Protein AF-A0A6V8CDL8-F1 (afdb_monomer)

Mean predicted aligned error: 4.1 Å

Secondary structure (DSSP, 8-state):
--S-------SSHHHHHHHHHHHGGGHHHHHHHTT-------TTT------GGG---

Radius of gyration: 12.62 Å; Cα contacts (8 Å, |Δi|>4): 47; chains: 1; bounding box: 28×34×29 Å

Structure (mmCIF, N/CA/C/O backbone):
data_AF-A0A6V8CDL8-F1
#
_entry.id   AF-A0A6V8CDL8-F1
#
loop_
_atom_site.group_PDB
_atom_site.id
_atom_site.type_symbol
_atom_site.label_atom_id
_atom_site.label_alt_id
_atom_site.label_comp_id
_atom_site.label_asym_id
_atom_site.label_entity_id
_atom_site.label_seq_id
_atom_site.pdbx_PDB_ins_code
_atom_site.Cartn_x
_atom_site.Cartn_y
_atom_site.Cartn_z
_atom_site.occupancy
_atom_site.B_iso_or_equiv
_atom_site.auth_seq_id
_atom_site.auth_comp_id
_atom_site.auth_asym_id
_atom_site.auth_atom_id
_atom_site.pdbx_PDB_model_num
ATOM 1 N N . ARG A 1 1 ? -4.520 19.127 -0.700 1.00 54.16 1 ARG A N 1
ATOM 2 C CA . ARG A 1 1 ? -3.037 19.017 -0.648 1.00 54.16 1 ARG A CA 1
ATOM 3 C C . ARG A 1 1 ? -2.682 18.567 0.766 1.00 54.16 1 ARG A C 1
ATOM 5 O O . ARG A 1 1 ? -3.080 19.272 1.677 1.00 54.16 1 ARG A O 1
ATOM 12 N N . GLY A 1 2 ? -2.049 17.404 0.957 1.00 73.19 2 GLY A N 1
ATOM 13 C CA . GLY A 1 2 ? -1.697 16.876 2.293 1.00 73.19 2 GLY A CA 1
ATOM 14 C C . GLY A 1 2 ? -2.185 15.453 2.604 1.00 73.19 2 GLY A C 1
ATOM 15 O O . GLY A 1 2 ? -1.741 14.870 3.580 1.00 73.19 2 GLY A O 1
ATOM 16 N N . SER A 1 3 ? -3.042 14.871 1.763 1.00 80.81 3 SER A N 1
ATOM 17 C CA . SER A 1 3 ? -3.593 13.516 1.924 1.00 80.81 3 SER A CA 1
ATOM 18 C C . SER A 1 3 ? -3.104 12.583 0.812 1.00 80.81 3 SER A C 1
ATOM 20 O O . SER A 1 3 ? -3.888 11.942 0.113 1.00 80.81 3 SER A O 1
ATOM 22 N N . SER A 1 4 ? -1.796 12.570 0.559 1.00 89.44 4 SER A N 1
ATOM 23 C CA . SER A 1 4 ? -1.201 11.722 -0.478 1.00 89.44 4 SER A CA 1
ATOM 24 C C . SER A 1 4 ? 0.166 11.228 -0.033 1.00 89.44 4 SER A C 1
ATOM 26 O O . SER A 1 4 ? 0.943 11.990 0.538 1.00 89.44 4 SER A O 1
ATOM 28 N N . LEU A 1 5 ? 0.453 9.961 -0.317 1.00 90.12 5 LEU A N 1
ATOM 29 C CA . LEU A 1 5 ? 1.773 9.370 -0.126 1.00 90.12 5 LEU A CA 1
ATOM 30 C C . LEU A 1 5 ? 2.569 9.517 -1.421 1.00 90.12 5 LEU A C 1
ATOM 32 O O . LEU A 1 5 ? 2.060 9.219 -2.501 1.00 90.12 5 LEU A O 1
ATOM 36 N N . VAL A 1 6 ? 3.813 9.975 -1.310 1.00 91.94 6 VAL A N 1
ATOM 37 C CA . VAL A 1 6 ? 4.742 10.099 -2.436 1.00 91.94 6 VAL A CA 1
ATOM 38 C C . VAL A 1 6 ? 6.014 9.349 -2.071 1.00 91.94 6 VAL A C 1
ATOM 40 O O . VAL A 1 6 ? 6.648 9.661 -1.066 1.00 91.94 6 VAL A O 1
ATOM 43 N N . PHE A 1 7 ? 6.376 8.360 -2.886 1.00 91.44 7 PHE A N 1
ATOM 44 C CA . PHE A 1 7 ? 7.580 7.555 -2.706 1.00 91.44 7 PHE A CA 1
ATOM 45 C C . PHE A 1 7 ? 8.571 7.866 -3.824 1.00 91.44 7 PHE A C 1
ATOM 47 O O . PHE A 1 7 ? 8.229 7.780 -5.003 1.00 91.44 7 PHE A O 1
ATOM 54 N N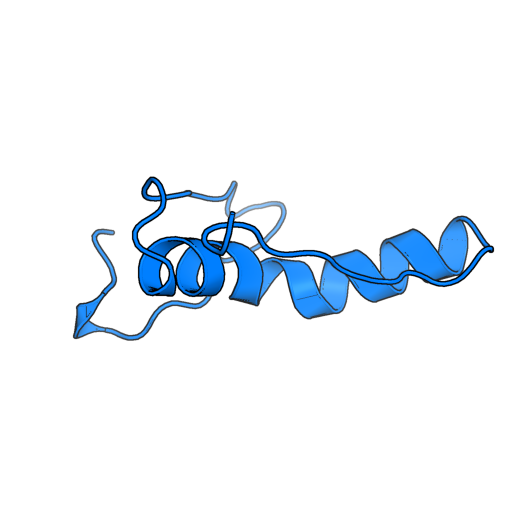 . ASN A 1 8 ? 9.806 8.200 -3.455 1.00 93.38 8 ASN A N 1
ATOM 55 C CA . ASN A 1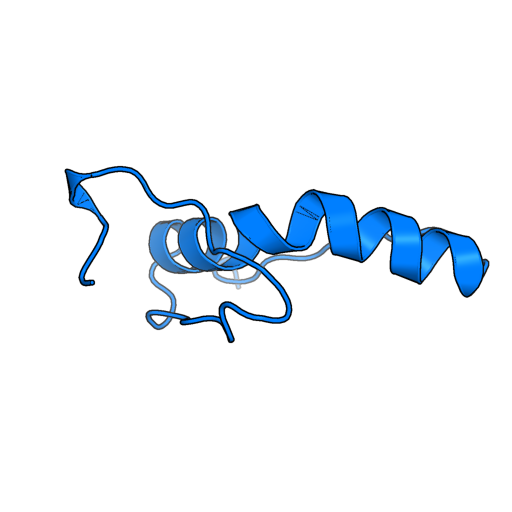 8 ? 10.904 8.295 -4.410 1.00 93.38 8 ASN A CA 1
ATOM 56 C C . ASN A 1 8 ? 11.519 6.907 -4.580 1.00 93.38 8 ASN A C 1
ATOM 58 O O . ASN A 1 8 ? 11.890 6.270 -3.596 1.00 93.38 8 ASN A O 1
ATOM 62 N N . LEU A 1 9 ? 11.625 6.451 -5.824 1.00 95.19 9 LEU A N 1
ATOM 63 C CA . LEU A 1 9 ? 12.133 5.127 -6.166 1.00 95.19 9 LEU A CA 1
ATOM 64 C C . LEU A 1 9 ? 13.437 5.244 -6.970 1.00 95.19 9 LEU A C 1
ATOM 66 O O . LEU A 1 9 ? 13.673 6.266 -7.622 1.00 95.19 9 LEU A O 1
ATOM 70 N N . PRO A 1 10 ? 14.302 4.216 -6.936 1.00 94.12 10 PRO A N 1
ATOM 71 C CA . PRO A 1 10 ? 15.519 4.186 -7.744 1.00 94.12 10 PRO A CA 1
ATOM 72 C C . PRO A 1 10 ? 15.200 4.103 -9.246 1.00 94.12 10 PRO A C 1
ATOM 74 O O . PRO A 1 10 ? 14.134 3.655 -9.644 1.00 94.12 10 PRO A O 1
ATOM 77 N N . GLY A 1 11 ? 16.141 4.487 -10.113 1.00 95.75 11 GLY A N 1
ATOM 78 C CA . GLY A 1 11 ? 15.888 4.567 -11.563 1.00 95.75 11 GLY A CA 1
ATOM 79 C C . GLY A 1 11 ? 15.936 3.240 -12.337 1.00 95.75 11 GLY A C 1
ATOM 80 O O . GLY A 1 11 ? 15.526 3.194 -13.494 1.00 95.75 11 GLY A O 1
ATOM 81 N N . ARG A 1 12 ? 16.456 2.152 -11.749 1.00 96.44 12 ARG A N 1
ATOM 82 C CA . ARG A 1 12 ? 16.569 0.848 -12.432 1.00 96.44 12 ARG A CA 1
ATOM 83 C C . ARG A 1 12 ? 15.317 -0.004 -12.183 1.00 96.44 12 ARG A C 1
ATOM 85 O O . ARG A 1 12 ? 14.989 -0.205 -11.016 1.00 96.44 12 ARG A O 1
ATOM 92 N N . PRO A 1 13 ? 14.693 -0.612 -13.213 1.00 95.69 13 PRO A N 1
ATOM 93 C CA . PRO A 1 13 ? 13.465 -1.403 -13.052 1.00 95.69 13 PRO A CA 1
ATOM 94 C C . PRO A 1 13 ? 13.549 -2.513 -11.999 1.00 95.69 13 PRO A C 1
ATOM 96 O O . PRO A 1 13 ? 12.612 -2.707 -11.229 1.00 95.69 13 PRO A O 1
ATOM 99 N N . LYS A 1 14 ? 14.692 -3.209 -11.924 1.00 95.94 14 LYS A N 1
ATOM 100 C CA . LYS A 1 14 ? 14.926 -4.244 -10.909 1.00 95.94 14 LYS A CA 1
ATOM 101 C C . LYS A 1 14 ? 14.854 -3.666 -9.490 1.00 95.94 14 LYS A C 1
ATOM 103 O O . LYS A 1 14 ? 14.101 -4.166 -8.666 1.00 95.94 14 LYS A O 1
ATOM 108 N N . SER A 1 15 ? 15.564 -2.566 -9.250 1.00 95.62 15 SER A N 1
ATOM 109 C CA . SER A 1 15 ? 15.595 -1.898 -7.948 1.00 95.62 15 SER A CA 1
ATOM 110 C C . SER A 1 15 ? 14.255 -1.258 -7.580 1.00 95.62 15 SER A C 1
ATOM 112 O O . SER A 1 15 ? 13.931 -1.191 -6.401 1.00 95.62 15 SER A O 1
ATOM 114 N N . ILE A 1 16 ? 13.464 -0.804 -8.562 1.00 95.12 16 ILE A N 1
ATOM 115 C CA . ILE A 1 16 ? 12.091 -0.327 -8.329 1.00 95.12 16 ILE A CA 1
ATOM 116 C C . ILE A 1 16 ? 11.254 -1.449 -7.721 1.00 95.12 16 ILE A C 1
ATOM 118 O O . ILE A 1 16 ? 10.636 -1.239 -6.683 1.00 95.12 16 ILE A O 1
ATOM 122 N N . ARG A 1 17 ? 11.261 -2.634 -8.345 1.00 93.31 17 ARG A N 1
ATOM 123 C CA . ARG A 1 17 ? 10.507 -3.794 -7.860 1.00 93.31 17 ARG A CA 1
ATOM 124 C C . ARG A 1 17 ? 10.947 -4.200 -6.458 1.00 93.31 17 ARG A C 1
ATOM 126 O O . ARG A 1 17 ? 10.104 -4.263 -5.578 1.00 93.31 17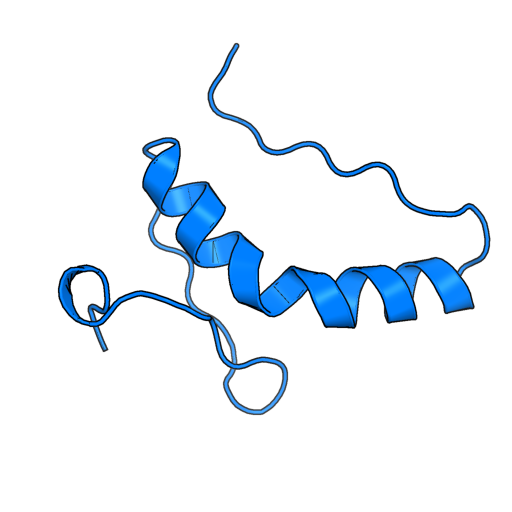 ARG A O 1
ATOM 133 N N . GLU A 1 18 ? 12.250 -4.376 -6.252 1.00 93.75 18 GLU A N 1
ATOM 134 C CA . GLU A 1 18 ? 12.807 -4.736 -4.941 1.00 93.75 18 GLU A CA 1
ATOM 135 C C . GLU A 1 18 ? 12.414 -3.712 -3.864 1.00 93.75 18 GLU A C 1
ATOM 137 O O . GLU A 1 18 ? 11.985 -4.087 -2.781 1.00 93.75 18 GLU A O 1
ATOM 142 N N . THR A 1 19 ? 12.475 -2.411 -4.174 1.00 94.12 19 THR A N 1
ATOM 143 C CA . THR A 1 19 ? 12.085 -1.358 -3.220 1.00 94.12 19 THR A CA 1
ATOM 144 C C . THR A 1 19 ? 10.586 -1.383 -2.927 1.00 94.12 19 THR A C 1
ATOM 146 O O . THR A 1 19 ? 10.190 -1.215 -1.776 1.00 94.12 19 THR A O 1
ATOM 149 N N . ILE A 1 20 ? 9.748 -1.567 -3.954 1.00 92.62 20 ILE A N 1
ATOM 150 C CA . ILE A 1 20 ? 8.294 -1.643 -3.789 1.00 92.62 20 ILE A CA 1
ATOM 151 C C . ILE A 1 20 ? 7.938 -2.844 -2.919 1.00 92.62 20 ILE A C 1
ATOM 153 O O . ILE A 1 20 ? 7.211 -2.655 -1.952 1.00 92.62 20 ILE A O 1
ATOM 157 N N . ASP A 1 21 ? 8.465 -4.031 -3.216 1.00 90.06 21 ASP A N 1
ATOM 158 C CA . ASP A 1 21 ? 8.119 -5.271 -2.513 1.00 90.06 21 ASP A CA 1
ATOM 159 C C . ASP A 1 21 ? 8.396 -5.170 -0.997 1.00 90.06 21 ASP A C 1
ATOM 161 O O . ASP A 1 21 ? 7.582 -5.620 -0.188 1.00 90.06 21 ASP A O 1
ATOM 165 N N . GLU A 1 22 ? 9.468 -4.475 -0.599 1.00 88.38 22 GLU A N 1
ATOM 166 C CA . GLU A 1 22 ? 9.799 -4.221 0.811 1.00 88.38 22 GLU A CA 1
ATOM 167 C C . GLU A 1 22 ? 8.810 -3.268 1.509 1.00 88.38 22 GLU A C 1
ATOM 169 O O . GLU A 1 22 ? 8.406 -3.499 2.652 1.00 88.38 22 GLU A O 1
ATOM 174 N N . ILE A 1 23 ? 8.383 -2.190 0.839 1.00 91.56 23 ILE A N 1
ATOM 175 C CA . ILE A 1 23 ? 7.518 -1.166 1.457 1.00 91.56 23 ILE A CA 1
ATOM 176 C C . ILE A 1 23 ? 6.020 -1.448 1.286 1.00 91.56 23 ILE A C 1
ATOM 178 O O . ILE A 1 23 ? 5.205 -0.906 2.039 1.00 91.56 23 ILE A O 1
ATOM 182 N N . TRP A 1 24 ? 5.633 -2.289 0.321 1.00 91.12 24 TRP A N 1
ATOM 183 C CA . TRP A 1 24 ? 4.241 -2.469 -0.112 1.00 91.12 24 TRP A CA 1
ATOM 184 C C . TRP A 1 24 ? 3.320 -2.907 1.028 1.00 91.12 24 TRP A C 1
ATOM 186 O O . TRP A 1 24 ? 2.174 -2.465 1.118 1.00 91.12 24 TRP A O 1
ATOM 196 N N . ARG A 1 25 ? 3.847 -3.705 1.965 1.00 91.81 25 ARG A N 1
ATOM 197 C CA . ARG A 1 25 ? 3.119 -4.188 3.149 1.00 91.81 25 ARG A CA 1
ATOM 198 C C . ARG A 1 25 ? 2.613 -3.058 4.043 1.00 91.81 25 ARG A C 1
ATOM 200 O O . ARG A 1 25 ? 1.573 -3.218 4.674 1.00 91.81 25 ARG A O 1
ATOM 207 N N . ALA A 1 26 ? 3.329 -1.937 4.118 1.00 92.38 26 ALA A N 1
ATOM 208 C CA . ALA A 1 26 ? 2.996 -0.816 4.996 1.00 92.38 26 ALA A CA 1
ATOM 209 C C . ALA A 1 26 ? 2.068 0.220 4.336 1.00 92.38 26 ALA A C 1
ATOM 211 O O . ALA A 1 26 ? 1.433 1.009 5.039 1.00 92.38 26 ALA A O 1
ATOM 212 N N . VAL A 1 27 ? 1.962 0.211 3.002 1.00 93.62 27 VAL A N 1
ATOM 213 C CA . VAL A 1 27 ? 1.194 1.206 2.237 1.00 93.62 27 VAL A CA 1
ATOM 214 C C . VAL A 1 27 ? -0.283 1.267 2.652 1.00 93.62 27 VAL A C 1
ATOM 216 O O . VAL A 1 27 ? -0.758 2.380 2.874 1.00 93.62 27 VAL A O 1
ATOM 219 N N . PRO A 1 28 ? -1.018 0.149 2.836 1.00 92.75 28 PRO A N 1
ATOM 220 C CA . PRO A 1 28 ? -2.424 0.203 3.241 1.00 92.75 28 PRO A CA 1
ATOM 221 C C . PRO A 1 28 ? -2.647 0.978 4.536 1.00 92.75 28 PRO A C 1
ATOM 223 O O . PRO A 1 28 ? -3.503 1.856 4.593 1.00 92.75 28 PRO A O 1
ATOM 226 N N . TYR A 1 29 ? -1.828 0.703 5.551 1.00 92.56 29 TYR A N 1
ATOM 227 C CA . TYR A 1 29 ? -1.958 1.370 6.839 1.00 92.56 29 TYR A CA 1
ATOM 228 C C . TYR A 1 29 ? -1.531 2.838 6.774 1.00 92.56 29 TYR A C 1
ATOM 230 O O . TYR A 1 29 ? -2.175 3.695 7.372 1.00 92.56 29 TYR A O 1
ATOM 238 N N . ALA A 1 30 ? -0.500 3.159 5.987 1.00 92.81 30 ALA A N 1
ATOM 239 C CA . ALA A 1 30 ? -0.127 4.546 5.732 1.00 92.81 30 ALA A CA 1
ATOM 240 C C . ALA A 1 30 ? -1.267 5.340 5.063 1.00 92.81 30 ALA A C 1
ATOM 242 O O . ALA A 1 30 ? -1.462 6.507 5.396 1.00 92.81 30 ALA A O 1
ATOM 243 N N . VAL A 1 31 ? -2.042 4.713 4.167 1.00 92.81 31 VAL A N 1
ATOM 244 C CA . VAL A 1 31 ? -3.232 5.325 3.553 1.00 92.81 31 VAL A CA 1
ATOM 245 C C . VAL A 1 31 ? -4.356 5.514 4.573 1.00 92.81 31 VAL A C 1
ATOM 247 O O . VAL A 1 31 ? -4.975 6.578 4.586 1.00 92.81 31 VAL A O 1
ATOM 250 N N . ASP A 1 32 ? -4.588 4.555 5.471 1.00 91.44 32 ASP A N 1
ATOM 251 C CA . ASP A 1 32 ? -5.593 4.737 6.527 1.00 91.44 32 ASP A CA 1
ATOM 252 C C . ASP A 1 32 ? -5.236 5.912 7.454 1.00 91.44 32 ASP A C 1
ATOM 254 O O . ASP A 1 32 ? -6.103 6.704 7.820 1.00 91.44 32 ASP A O 1
ATOM 258 N N . LEU A 1 33 ? -3.953 6.046 7.820 1.00 90.75 33 LEU A N 1
ATOM 259 C CA . LEU A 1 33 ? -3.471 7.085 8.739 1.00 90.75 33 LEU A CA 1
ATOM 260 C C . LEU A 1 33 ? -3.661 8.504 8.194 1.00 90.75 33 LEU A C 1
ATOM 262 O O . LEU A 1 33 ? -3.855 9.435 8.973 1.00 90.75 33 LEU A O 1
ATOM 266 N N . ILE A 1 34 ? 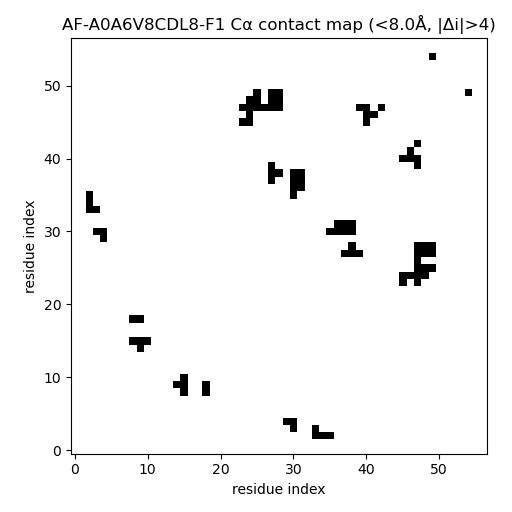-3.635 8.677 6.871 1.00 92.75 34 ILE A N 1
ATOM 267 C CA . ILE A 1 34 ? -3.904 9.968 6.220 1.00 92.75 34 ILE A CA 1
ATOM 268 C C . ILE A 1 34 ? -5.400 10.197 5.939 1.00 92.75 34 ILE A C 1
ATOM 270 O O . ILE A 1 34 ? -5.749 11.147 5.238 1.00 92.75 34 ILE A O 1
ATOM 274 N N . GLY A 1 35 ? -6.285 9.335 6.458 1.00 90.38 35 GLY A N 1
ATOM 275 C CA . GLY A 1 35 ? -7.733 9.408 6.244 1.00 90.38 35 GLY A CA 1
ATOM 276 C C . GLY A 1 35 ? -8.175 8.962 4.848 1.00 90.38 35 GLY A C 1
ATOM 277 O O . GLY A 1 35 ? -9.234 9.373 4.376 1.00 90.38 35 GLY A O 1
ATOM 278 N N . GLY A 1 36 ? -7.349 8.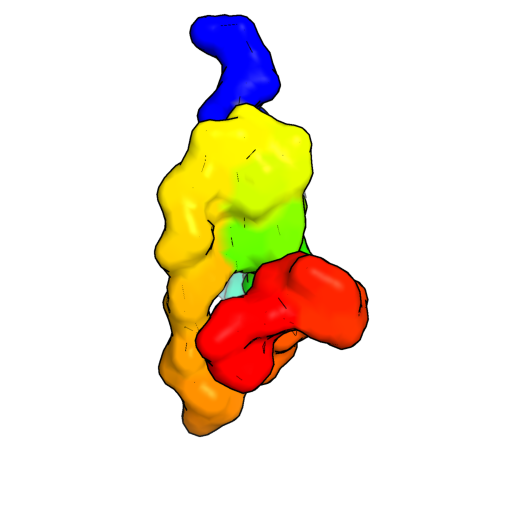169 4.161 1.00 90.06 36 GLY A N 1
ATOM 279 C CA . GLY A 1 36 ? -7.669 7.597 2.860 1.00 90.06 36 GLY A CA 1
ATOM 280 C C . GLY A 1 36 ? -8.635 6.405 2.941 1.00 90.06 36 GLY A C 1
ATOM 281 O O . GLY A 1 36 ? -9.079 6.012 4.022 1.00 90.06 36 GLY A O 1
ATOM 282 N N . PRO A 1 37 ? -8.985 5.812 1.787 1.00 90.94 37 PRO A N 1
ATOM 283 C CA . PRO A 1 37 ? -9.816 4.616 1.747 1.00 90.94 37 PRO A CA 1
ATOM 284 C C . PRO A 1 37 ? -9.090 3.413 2.360 1.00 90.94 37 PRO A C 1
ATOM 286 O O . PRO A 1 37 ? -7.869 3.294 2.268 1.00 90.94 37 PRO A O 1
ATOM 289 N N . TYR A 1 38 ? -9.859 2.478 2.919 1.00 90.31 38 TYR A N 1
ATOM 290 C CA . TYR A 1 38 ? -9.316 1.210 3.400 1.00 90.31 38 TYR A CA 1
ATOM 291 C C . TYR A 1 38 ? -8.853 0.369 2.206 1.00 90.31 38 TYR A C 1
ATOM 293 O O . TYR A 1 38 ? -9.676 -0.153 1.453 1.00 90.31 38 TYR A O 1
ATOM 301 N N . LEU A 1 39 ? -7.540 0.243 2.031 1.00 90.38 39 LEU A N 1
ATOM 302 C CA . LEU A 1 39 ? -6.951 -0.622 1.012 1.00 90.38 39 LEU A CA 1
ATOM 303 C C . LEU A 1 39 ? -6.768 -2.038 1.558 1.00 90.38 39 LEU A C 1
ATOM 305 O O . LEU A 1 39 ? -6.261 -2.218 2.671 1.00 90.38 39 LEU A O 1
ATOM 309 N N . ASP A 1 40 ? -7.140 -3.030 0.756 1.00 87.19 40 ASP A N 1
ATOM 310 C CA . ASP A 1 40 ? -6.852 -4.439 1.013 1.00 87.19 40 ASP A CA 1
ATOM 311 C C . ASP A 1 40 ? -5.857 -4.984 -0.020 1.00 87.19 40 ASP A C 1
ATOM 313 O O . ASP A 1 40 ? -5.630 -4.362 -1.061 1.00 87.19 40 ASP A O 1
ATOM 317 N N . MET A 1 41 ? -5.239 -6.121 0.285 1.00 89.31 41 MET A N 1
ATOM 318 C CA . MET A 1 41 ? -4.220 -6.749 -0.554 1.00 89.31 41 MET A CA 1
ATOM 319 C C . MET A 1 41 ? -4.575 -8.202 -0.872 1.00 89.31 41 MET A C 1
ATOM 321 O O . MET A 1 41 ? -5.288 -8.874 -0.124 1.00 89.31 41 MET A O 1
ATOM 325 N N . VAL A 1 42 ? -4.044 -8.684 -1.996 1.00 90.75 42 VAL A N 1
ATOM 326 C CA . VAL A 1 42 ? -4.088 -10.101 -2.370 1.00 90.75 42 VAL A CA 1
ATOM 327 C C . VAL A 1 42 ? -3.041 -10.838 -1.538 1.00 90.75 42 VAL A C 1
ATOM 329 O O . VAL A 1 42 ? -1.849 -10.564 -1.684 1.00 90.75 42 VAL A O 1
ATOM 332 N N . ASP A 1 43 ? -3.476 -11.761 -0.677 1.00 88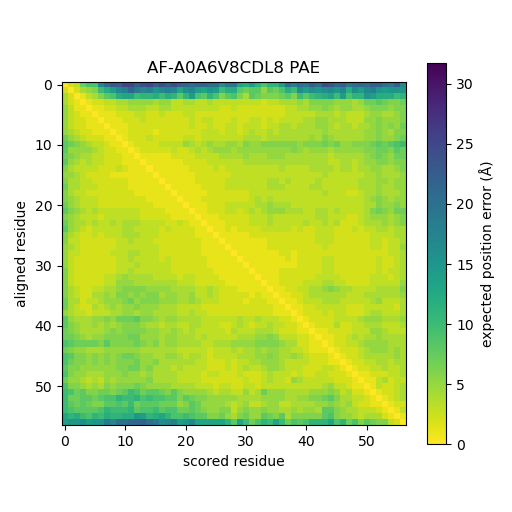.81 43 ASP A N 1
ATOM 333 C CA . ASP A 1 43 ? -2.596 -12.425 0.298 1.00 88.81 43 ASP A CA 1
ATOM 334 C C . ASP A 1 43 ? -1.456 -13.214 -0.363 1.00 88.81 43 ASP A C 1
ATOM 336 O O . ASP A 1 43 ? -0.354 -13.245 0.181 1.00 88.81 43 ASP A O 1
ATOM 340 N N . ASP A 1 44 ? -1.701 -13.776 -1.553 1.00 89.44 44 ASP A N 1
ATOM 341 C CA . ASP A 1 44 ? -0.696 -14.496 -2.350 1.00 89.44 44 ASP A CA 1
ATOM 342 C C . ASP A 1 44 ? 0.432 -13.586 -2.863 1.00 89.44 44 ASP A C 1
ATOM 344 O O . ASP A 1 44 ? 1.512 -14.063 -3.205 1.00 89.44 44 ASP A O 1
ATOM 348 N N . VAL A 1 45 ? 0.191 -12.272 -2.933 1.00 86.31 45 VAL A N 1
ATOM 349 C CA . VAL A 1 45 ? 1.165 -11.283 -3.418 1.00 86.31 45 VAL A CA 1
ATOM 350 C C . VAL A 1 45 ? 1.825 -10.556 -2.252 1.00 86.31 45 VAL A C 1
ATOM 352 O O . VAL A 1 45 ? 3.041 -10.390 -2.233 1.00 86.31 45 VAL A O 1
ATOM 355 N N . CYS A 1 46 ? 1.036 -10.072 -1.290 1.00 86.19 46 CYS A N 1
ATOM 356 C CA . CYS A 1 46 ? 1.537 -9.250 -0.196 1.00 86.19 46 CYS A CA 1
ATOM 357 C C . CYS A 1 46 ? 0.553 -9.218 0.977 1.00 86.19 46 CYS A C 1
ATOM 359 O O . CYS A 1 46 ? -0.592 -8.793 0.834 1.00 86.19 46 CYS A O 1
ATOM 361 N N . ASN A 1 47 ? 1.017 -9.586 2.173 1.00 88.62 47 ASN A N 1
ATOM 362 C CA . ASN A 1 47 ? 0.213 -9.456 3.385 1.00 88.62 47 ASN A CA 1
ATOM 363 C C . ASN A 1 47 ? 0.345 -8.042 3.975 1.00 88.62 47 ASN A C 1
ATOM 365 O O . ASN A 1 47 ? 1.412 -7.666 4.487 1.00 88.62 47 ASN A O 1
ATOM 369 N N . ALA A 1 48 ? -0.751 -7.282 3.908 1.00 89.81 48 ALA A N 1
ATOM 370 C CA . ALA A 1 48 ? -0.847 -5.926 4.433 1.00 89.81 48 ALA A CA 1
ATOM 371 C C . ALA A 1 48 ? -0.600 -5.892 5.948 1.00 89.81 48 ALA A C 1
ATOM 373 O O . ALA A 1 48 ? -1.332 -6.484 6.743 1.00 89.81 48 ALA A O 1
ATOM 374 N N . PHE A 1 49 ? 0.413 -5.139 6.366 1.00 89.94 49 PHE A N 1
ATOM 375 C CA . PHE A 1 49 ? 0.662 -4.884 7.775 1.00 89.94 49 PHE A CA 1
ATOM 376 C C . PHE A 1 49 ? -0.346 -3.867 8.316 1.00 89.94 49 PHE A C 1
ATOM 378 O O . PHE A 1 49 ? -0.437 -2.746 7.818 1.00 89.94 49 PHE A O 1
ATOM 385 N N . ARG A 1 50 ? -1.056 -4.243 9.384 1.00 90.62 50 ARG A N 1
ATOM 386 C CA . ARG A 1 50 ? -1.954 -3.377 10.162 1.00 90.62 50 ARG A CA 1
ATOM 387 C C . ARG A 1 50 ? -1.901 -3.775 11.649 1.00 90.62 50 ARG A C 1
ATOM 389 O O . ARG A 1 50 ? -1.889 -4.976 11.946 1.00 90.62 50 ARG A O 1
ATOM 396 N N . PRO A 1 51 ? -1.919 -2.820 12.599 1.00 89.94 51 PRO A N 1
ATOM 397 C CA . PRO A 1 51 ? -2.110 -3.116 14.021 1.00 89.94 51 PRO A CA 1
ATOM 398 C C . PRO A 1 51 ? -3.440 -3.830 14.281 1.00 89.94 51 PRO A C 1
ATOM 400 O O . PRO A 1 51 ? -4.412 -3.602 13.564 1.00 89.94 51 PRO A O 1
ATOM 403 N N . LYS A 1 52 ? -3.520 -4.649 15.340 1.00 86.56 52 LYS A N 1
ATOM 404 C CA . LYS A 1 52 ? -4.731 -5.438 15.662 1.00 86.56 52 LYS A CA 1
ATOM 405 C C . LYS A 1 52 ? -6.004 -4.588 15.756 1.00 86.56 52 LYS A C 1
ATOM 407 O O . LYS A 1 52 ? -7.056 -5.044 15.335 1.00 86.56 52 LYS A O 1
ATOM 412 N N . SER A 1 53 ? -5.900 -3.360 16.261 1.00 88.12 53 SER A N 1
ATOM 413 C CA . SER A 1 53 ? -7.023 -2.422 16.388 1.00 88.12 53 SER A CA 1
ATOM 414 C C . SER A 1 53 ? -7.502 -1.825 15.059 1.00 88.12 53 SER A C 1
ATOM 416 O O . SER A 1 53 ? -8.630 -1.352 14.986 1.00 88.12 53 SER A O 1
ATOM 418 N N . ALA A 1 54 ? -6.664 -1.830 14.019 1.00 85.25 54 ALA A N 1
ATOM 419 C CA . ALA A 1 54 ? -6.951 -1.241 12.708 1.00 85.25 54 ALA A CA 1
ATOM 420 C C . ALA A 1 54 ? -7.231 -2.297 11.620 1.00 85.25 54 ALA A C 1
ATOM 422 O O . ALA A 1 54 ? -7.466 -1.957 10.457 1.00 85.25 54 ALA A O 1
ATOM 423 N N . ARG A 1 55 ? -7.187 -3.586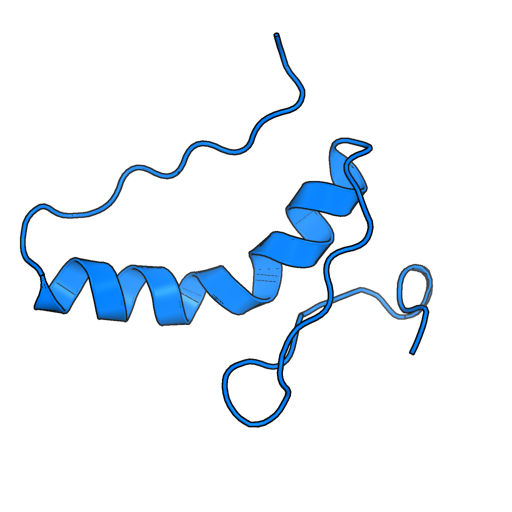 11.976 1.00 83.81 55 ARG A N 1
ATOM 424 C CA . ARG A 1 55 ? -7.557 -4.692 11.089 1.00 83.81 55 ARG A CA 1
ATOM 425 C C . ARG A 1 55 ? -9.074 -4.811 11.034 1.00 8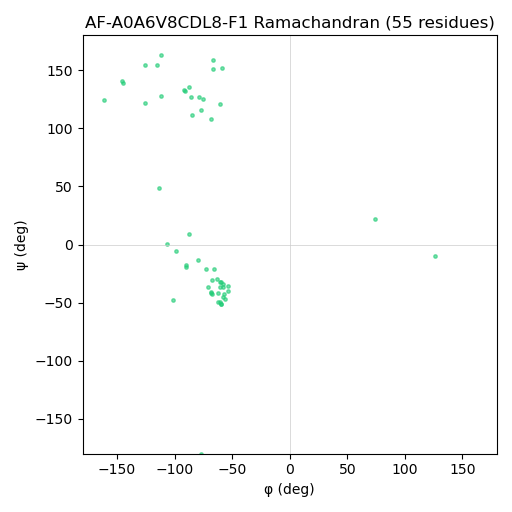3.81 55 ARG A C 1
ATOM 427 O O . ARG A 1 55 ? -9.723 -4.908 12.070 1.00 83.81 55 ARG A O 1
ATOM 434 N N . ARG A 1 56 ? -9.633 -4.817 9.822 1.00 82.62 56 ARG A N 1
ATOM 435 C CA . ARG A 1 56 ? -11.052 -5.141 9.583 1.00 82.62 56 ARG A CA 1
ATOM 436 C C . ARG A 1 56 ? -11.264 -6.591 9.125 1.00 82.62 56 ARG A C 1
ATOM 438 O O . ARG A 1 56 ? -12.408 -7.014 9.013 1.00 82.62 56 ARG A O 1
ATOM 445 N N . ARG A 1 57 ? -10.170 -7.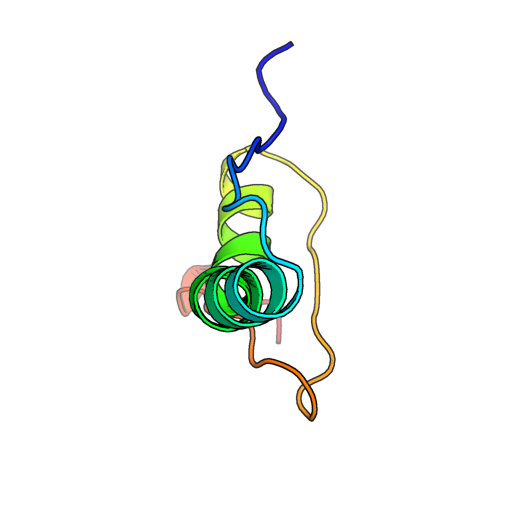323 8.890 1.00 73.75 57 ARG A N 1
ATOM 446 C CA . ARG A 1 57 ? -10.090 -8.753 8.565 1.00 73.75 57 ARG A CA 1
ATOM 447 C C . ARG A 1 57 ? -8.906 -9.396 9.286 1.00 73.75 57 ARG A C 1
ATOM 449 O O . ARG A 1 57 ? -7.890 -8.684 9.506 1.00 73.75 57 ARG A O 1
#

Solvent-accessible surface area (backbone atoms only — not comparable to full-atom values): 3757 Å² total; per-residue (Å²): 138,86,72,75,91,84,82,90,69,62,92,48,73,68,54,32,51,57,54,44,67,71,52,53,28,48,48,38,41,56,34,43,75,57,71,46,70,87,58,84,64,57,69,95,80,41,67,64,48,61,58,82,90,71,46,93,119

Nearest PDB structures (foldseek):
  3k6a-assembly2_B  TM=9.263E-01  e=1.050E-03  Shewanella oneidensis
  2pbq-assembly1_B  TM=9.080E-01  e=1.123E-03  Aquifex aeolicus VF5
  3mcj-assembly2_E  TM=9.215E-01  e=1.376E-03  Aquifex aeolicus VF5
  8cuv-assembly1_A  TM=9.402E-01  e=2.895E-03  synthetic construct
  8cuu-assembly1_A  TM=9.455E-01  e=4.648E-03  synthetic construct

pLDDT: mean 89.58, std 6.57, range [54.16, 96.44]

Sequence (57 aa):
RGSSLVFNLPGRPKSIRETIDEIWRAVPYAVDLIGGPYLDMVDDVCNAFRPKSARRR

Foldseek 3Di:
DQLDDDDDFDPDPVRRVVVCLVCVQAVQVSNVVSVHDRDDDDVVRYHRDDPPVPDPD